Protein AF-A0A524DDP7-F1 (afdb_monomer)

pLDDT: mean 88.02, std 9.98, range [52.47, 98.38]

Radius of gyration: 17.12 Å; Cα contacts (8 Å, |Δi|>4): 195; chains: 1; bounding box: 47×40×42 Å

Sequence (175 aa):
MEAITHILTGIVIQIFCFIYLIFPFNLIFTMIFAFLSHYIIDALAKMTYHTPEAHPEDKVWVIWHILTPALIVVLLVWLIIMNWILVLLFLIGAIFANLVDIIDWLVFRAILKKDREVHYFLHDSIDFIREKIPPFTWIPNWNQEYKGIIIEAFIITIIWLTILFTLNFMPTNFL

Secondary structure (DSSP, 8-state):
--HHHHHHHHHHHHHHHHHH--TTHHHHHHHHHHHHHHHHHHHHHTTS---SS--TT-HHHHHHHHHHHHHHHHHHHHHHHH-HHHHHHHHHHHHHHTHHHHIIIIIIHHH-TTSS----HHHHHHHHHHHHSTTGGGS---TT-THHHHHHHHHHHHHHHHHHHHHHHS-GGG-

Solvent-accessible surface area (backbone atoms only — not comparable to full-atom values): 9304 Å² total; per-residue (Å²): 88,64,68,53,53,34,32,51,50,5,33,45,46,29,53,52,24,58,74,76,36,58,89,68,52,18,58,55,50,14,42,52,52,11,38,55,42,34,49,54,53,51,34,52,17,35,44,16,53,43,59,97,63,89,50,85,87,38,64,68,55,46,51,50,68,48,50,51,58,50,53,48,54,53,49,52,53,50,38,44,73,76,38,56,64,56,49,64,59,38,44,56,10,25,49,27,14,40,40,65,57,46,44,46,57,59,49,46,48,63,72,52,72,83,54,94,76,78,76,48,76,64,57,56,56,35,50,47,44,30,66,70,35,81,71,38,57,75,59,57,81,24,25,86,34,75,70,7,44,58,48,43,53,49,52,49,49,52,52,50,51,48,46,56,54,50,61,76,70,51,61,76,92,80,110

Mean predicted aligned error: 5.13 Å

Foldseek 3Di:
DDLLLLLLVLLLLLLVLVVPDDPPRSLVSSLVVSLVVLLVVVLVLQLAQAAPDQDPVDPLSVVLNVVSVVVVVVVLVVCVVVPVVSNVSSVSSSCSNCVLVCCLPVPQCVVVVDDPPRDSPVVVVSVCCCCPPPPNVVRHGCNNPPVSNVVVVVSSVVSVVSSVVSVVVDPPVVD

Structure (mmCIF, N/CA/C/O backbone):
data_AF-A0A524DDP7-F1
#
_entry.id   AF-A0A524DDP7-F1
#
loop_
_atom_site.group_PDB
_atom_site.id
_atom_site.type_symbol
_atom_site.label_atom_id
_atom_site.label_alt_id
_atom_site.label_comp_id
_atom_site.label_asym_id
_atom_site.label_entity_id
_atom_site.label_seq_id
_atom_site.pdbx_PDB_ins_code
_atom_site.Cartn_x
_atom_site.Cartn_y
_atom_site.Cartn_z
_atom_site.occupancy
_atom_site.B_iso_or_equiv
_atom_site.auth_seq_id
_atom_site.auth_comp_id
_atom_site.auth_asym_id
_atom_site.auth_atom_id
_atom_site.pdbx_PDB_model_num
ATOM 1 N N . MET A 1 1 ? 3.732 -2.124 -6.441 1.00 72.81 1 MET A N 1
ATOM 2 C CA . MET A 1 1 ? 2.805 -0.968 -6.520 1.00 72.81 1 MET A CA 1
ATOM 3 C C . MET A 1 1 ? 3.445 0.134 -5.703 1.00 72.81 1 MET A C 1
ATOM 5 O O . MET A 1 1 ? 4.237 -0.191 -4.826 1.00 72.81 1 MET A O 1
ATOM 9 N N . GLU A 1 2 ? 3.183 1.410 -5.967 1.00 81.69 2 GLU A N 1
ATOM 10 C CA . GLU A 1 2 ? 3.882 2.449 -5.208 1.00 81.69 2 GLU A CA 1
ATOM 11 C C . GLU A 1 2 ? 3.485 2.428 -3.720 1.00 81.69 2 GLU A C 1
ATOM 13 O O . GLU A 1 2 ? 2.328 2.162 -3.368 1.00 81.69 2 GLU A O 1
ATOM 18 N N . ALA A 1 3 ? 4.432 2.767 -2.836 1.00 88.12 3 ALA A N 1
ATOM 19 C CA . ALA A 1 3 ? 4.261 2.760 -1.375 1.00 88.12 3 ALA A CA 1
ATOM 20 C C . ALA A 1 3 ? 3.028 3.555 -0.897 1.00 88.12 3 ALA A C 1
ATOM 22 O O . ALA A 1 3 ? 2.430 3.244 0.138 1.00 88.12 3 ALA A O 1
ATOM 23 N N . ILE A 1 4 ? 2.596 4.556 -1.679 1.00 91.25 4 ILE A N 1
ATOM 24 C CA . ILE A 1 4 ? 1.355 5.302 -1.441 1.00 91.25 4 ILE A CA 1
ATOM 25 C C . ILE A 1 4 ? 0.152 4.372 -1.282 1.00 91.25 4 ILE A C 1
ATOM 27 O O . ILE A 1 4 ? -0.640 4.567 -0.363 1.00 91.25 4 ILE A O 1
ATOM 31 N N . THR A 1 5 ? 0.009 3.347 -2.120 1.00 94.19 5 THR A N 1
ATOM 32 C CA . THR A 1 5 ? -1.187 2.500 -2.088 1.00 94.19 5 THR A CA 1
ATOM 33 C C . THR A 1 5 ? -1.228 1.662 -0.818 1.00 94.19 5 THR A C 1
ATOM 35 O O . THR A 1 5 ? -2.286 1.554 -0.196 1.00 94.19 5 THR A O 1
ATOM 38 N N . HIS A 1 6 ? -0.082 1.139 -0.377 1.00 94.88 6 HIS A N 1
ATOM 39 C CA . HIS A 1 6 ? 0.029 0.415 0.891 1.00 94.88 6 HIS A CA 1
ATOM 40 C C . HIS A 1 6 ? -0.316 1.322 2.070 1.00 94.88 6 HIS A C 1
ATOM 42 O O . HIS A 1 6 ? -1.139 0.957 2.909 1.00 94.88 6 HIS A O 1
ATOM 48 N N . ILE A 1 7 ? 0.241 2.539 2.099 1.00 93.75 7 ILE A N 1
ATOM 49 C CA . ILE A 1 7 ? -0.049 3.531 3.141 1.00 93.75 7 ILE A CA 1
ATOM 50 C C . ILE A 1 7 ? -1.548 3.838 3.186 1.00 93.75 7 ILE A C 1
ATOM 52 O O . ILE A 1 7 ? -2.168 3.678 4.234 1.00 93.75 7 ILE A O 1
ATOM 56 N N . LEU A 1 8 ? -2.151 4.225 2.058 1.00 94.31 8 LEU A N 1
ATOM 57 C CA . LEU A 1 8 ? -3.572 4.568 1.990 1.00 94.31 8 LEU A CA 1
ATOM 58 C C . LEU A 1 8 ? -4.471 3.392 2.393 1.00 94.31 8 LEU A C 1
ATOM 60 O O . LEU A 1 8 ? -5.435 3.579 3.135 1.00 94.31 8 LEU A O 1
ATOM 64 N N . THR A 1 9 ? -4.141 2.179 1.948 1.00 96.44 9 THR A N 1
ATOM 65 C CA . THR A 1 9 ? -4.876 0.959 2.313 1.00 96.44 9 THR A CA 1
ATOM 66 C C . THR A 1 9 ? -4.787 0.695 3.814 1.00 96.44 9 THR A C 1
ATOM 68 O O . THR A 1 9 ? -5.807 0.436 4.452 1.00 96.44 9 THR A O 1
ATOM 71 N N . GLY A 1 10 ? -3.597 0.835 4.404 1.00 96.12 10 GLY A N 1
ATOM 72 C CA . GLY A 1 10 ? -3.387 0.722 5.845 1.00 96.12 10 GLY A CA 1
ATOM 73 C C . GLY A 1 10 ? -4.205 1.739 6.645 1.00 96.12 10 GLY A C 1
ATOM 74 O O . GLY A 1 10 ? -4.827 1.373 7.643 1.00 96.12 10 GLY A O 1
ATOM 75 N N . ILE A 1 11 ? -4.274 2.992 6.178 1.00 94.25 11 ILE A N 1
ATOM 76 C CA . ILE A 1 11 ? -5.109 4.047 6.777 1.00 94.25 11 ILE A CA 1
ATOM 77 C C . ILE A 1 11 ? -6.587 3.643 6.741 1.00 94.25 11 ILE A C 1
ATOM 79 O O . ILE A 1 11 ? -7.264 3.698 7.766 1.00 94.25 11 ILE A O 1
ATOM 83 N N . VAL A 1 12 ? -7.089 3.199 5.585 1.00 95.38 12 VAL A N 1
ATOM 84 C CA . VAL A 1 12 ? -8.483 2.756 5.436 1.00 95.38 12 VAL A CA 1
ATOM 85 C C . VAL A 1 12 ? -8.800 1.597 6.375 1.00 95.38 12 VAL A C 1
ATOM 87 O O . VAL A 1 12 ? -9.780 1.662 7.115 1.00 95.38 12 VAL A O 1
ATOM 90 N N . ILE A 1 13 ? -7.958 0.563 6.395 1.00 96.81 13 ILE A N 1
ATOM 91 C CA . ILE A 1 13 ? -8.117 -0.591 7.289 1.00 96.81 13 ILE A CA 1
ATOM 92 C C . ILE A 1 13 ? -8.202 -0.136 8.742 1.00 96.81 13 ILE A C 1
ATOM 94 O O . ILE A 1 13 ? -9.086 -0.578 9.475 1.00 96.81 13 ILE A O 1
ATOM 98 N N . GLN A 1 14 ? -7.318 0.771 9.153 1.00 95.06 14 GLN A N 1
ATOM 99 C CA . GLN A 1 14 ? -7.330 1.275 10.513 1.00 95.06 14 GLN A CA 1
ATOM 100 C C . GLN A 1 14 ? -8.613 2.043 10.837 1.00 95.06 14 GLN A C 1
ATOM 102 O O . GLN A 1 14 ? -9.204 1.806 11.890 1.00 95.06 14 GLN A O 1
ATOM 107 N N . ILE A 1 15 ? -9.068 2.923 9.940 1.00 92.06 15 ILE A N 1
ATOM 108 C CA . ILE A 1 15 ? -10.337 3.645 10.094 1.00 92.06 15 ILE A CA 1
ATOM 109 C C . ILE A 1 15 ? -11.481 2.649 10.320 1.00 92.06 15 ILE A C 1
ATOM 111 O O . ILE A 1 15 ? -12.225 2.774 11.293 1.00 92.06 15 ILE A O 1
ATOM 115 N N . PHE A 1 16 ? -11.588 1.622 9.474 1.00 94.38 16 PHE A N 1
ATOM 116 C CA . PHE A 1 16 ? -12.617 0.592 9.605 1.00 94.38 16 PHE A CA 1
ATOM 117 C C . PHE A 1 16 ? -12.510 -0.164 10.935 1.00 94.38 16 PHE A C 1
ATOM 119 O O . PHE A 1 16 ? -13.501 -0.294 11.653 1.00 94.38 16 PHE A O 1
ATOM 126 N N . CYS A 1 17 ? -11.315 -0.605 11.323 1.00 94.62 17 CYS A N 1
ATOM 127 C CA . CYS A 1 17 ? -11.109 -1.263 12.611 1.00 94.62 17 CYS A CA 1
ATOM 128 C C . CYS A 1 17 ? -11.513 -0.371 13.794 1.00 94.62 17 CYS A C 1
ATOM 130 O O . CYS A 1 17 ? -12.076 -0.873 14.760 1.00 94.62 17 CYS A O 1
ATOM 132 N N . PHE A 1 18 ? -11.261 0.936 13.736 1.00 91.06 18 PHE A N 1
ATOM 133 C CA . PHE A 1 18 ? -11.608 1.867 14.814 1.00 91.06 18 PHE A CA 1
ATOM 134 C C . PHE A 1 18 ? -13.104 2.171 14.890 1.00 91.06 18 PHE A C 1
ATOM 136 O O . PHE A 1 18 ? -13.618 2.392 15.983 1.00 91.06 18 PHE A O 1
ATOM 143 N N . ILE A 1 19 ? -13.803 2.153 13.755 1.00 90.75 19 ILE A N 1
ATOM 144 C CA . ILE A 1 19 ? -15.258 2.332 13.710 1.00 90.75 19 ILE A CA 1
ATOM 145 C C . ILE A 1 19 ? -15.978 1.089 14.240 1.00 90.75 19 ILE A C 1
ATOM 147 O O . ILE A 1 19 ? -16.960 1.210 14.970 1.00 90.75 19 ILE A O 1
ATOM 151 N N . TYR A 1 20 ? -15.512 -0.105 13.865 1.00 94.19 20 TYR A N 1
ATOM 152 C CA . TYR A 1 20 ? -16.273 -1.341 14.062 1.00 94.19 20 TYR A CA 1
ATOM 153 C C . TYR A 1 20 ? -15.787 -2.225 15.215 1.00 94.19 20 TYR A C 1
ATOM 155 O O . TYR A 1 20 ? -16.520 -3.122 15.631 1.00 94.19 20 TYR A O 1
ATOM 163 N N . LEU A 1 21 ? -14.581 -2.006 15.743 1.00 94.31 21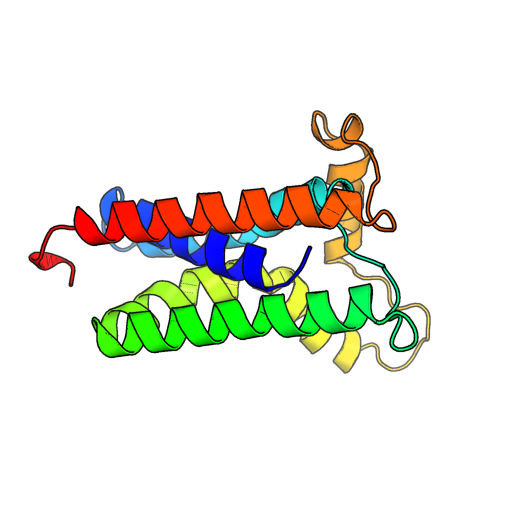 LEU A N 1
ATOM 164 C CA . LEU A 1 21 ? -14.007 -2.828 16.808 1.00 94.31 21 LEU A CA 1
ATOM 165 C C . LEU A 1 21 ? -13.703 -1.983 18.047 1.00 94.31 21 LEU A C 1
ATOM 167 O O . LEU A 1 21 ? -13.280 -0.833 17.967 1.00 94.31 21 LEU A O 1
ATOM 171 N N . ILE A 1 22 ? -13.878 -2.587 19.218 1.00 94.69 22 ILE A N 1
ATOM 172 C CA . ILE A 1 22 ? -13.538 -1.963 20.500 1.00 94.69 22 ILE A CA 1
ATOM 173 C C . ILE A 1 22 ? -12.056 -2.169 20.834 1.00 94.69 22 ILE A C 1
ATOM 175 O O . ILE A 1 22 ? -11.426 -3.123 20.374 1.00 94.69 22 ILE A O 1
ATOM 179 N N . PHE A 1 23 ? -11.491 -1.299 21.669 1.00 92.81 23 PHE A N 1
ATOM 180 C CA . PHE A 1 23 ? -10.147 -1.502 22.213 1.00 92.81 23 PHE A CA 1
ATOM 181 C C . PHE A 1 23 ? -10.086 -2.781 23.081 1.00 92.81 23 PHE A C 1
ATOM 183 O O . PHE A 1 23 ? -11.029 -3.028 23.837 1.00 92.81 23 PHE A O 1
ATOM 190 N N . PRO A 1 24 ? -9.005 -3.593 23.020 1.00 95.38 24 PRO A N 1
ATOM 191 C CA . PRO A 1 24 ? -7.786 -3.430 22.210 1.00 95.38 24 PRO A CA 1
ATOM 192 C C . PRO A 1 24 ? -7.864 -4.072 20.813 1.00 95.38 24 PRO A C 1
ATOM 194 O O . PRO A 1 24 ? -6.884 -4.063 20.066 1.00 95.38 24 PRO A O 1
ATOM 197 N N . PHE A 1 25 ? -9.005 -4.662 20.453 1.00 96.88 25 PHE A N 1
ATOM 198 C CA . PHE A 1 25 ? -9.167 -5.413 19.210 1.00 96.88 25 PHE A CA 1
ATOM 199 C C . PHE A 1 25 ? -9.022 -4.534 17.967 1.00 96.88 25 PHE A C 1
ATOM 201 O O . PHE A 1 25 ? -8.442 -4.992 16.987 1.00 96.88 25 PHE A O 1
ATOM 208 N N . ASN A 1 26 ? -9.453 -3.271 18.009 1.00 94.69 26 ASN A N 1
ATOM 209 C CA . ASN A 1 26 ? -9.228 -2.327 16.910 1.00 94.69 26 ASN A CA 1
ATOM 210 C C . ASN A 1 26 ? -7.750 -2.239 16.491 1.00 94.69 26 ASN A C 1
ATOM 212 O O . ASN A 1 26 ? -7.449 -2.327 15.304 1.00 94.69 26 ASN A O 1
ATOM 216 N N . LEU A 1 27 ? -6.820 -2.148 17.443 1.00 94.81 27 LEU A N 1
ATOM 217 C CA . LEU A 1 27 ? -5.383 -2.098 17.179 1.00 94.81 27 LEU A CA 1
ATOM 218 C C . LEU A 1 27 ? -4.850 -3.443 16.687 1.00 94.81 27 LEU A C 1
ATOM 220 O O . LEU A 1 27 ? -4.143 -3.489 15.683 1.00 94.81 27 LEU A O 1
ATOM 224 N N . ILE A 1 28 ? -5.209 -4.535 17.367 1.00 96.81 28 ILE A N 1
ATOM 225 C CA . ILE A 1 28 ? -4.739 -5.884 17.019 1.00 96.81 28 ILE A CA 1
ATOM 226 C C . ILE A 1 28 ? -5.139 -6.233 15.583 1.00 96.81 28 ILE A C 1
ATOM 228 O O . ILE A 1 28 ? -4.291 -6.617 14.778 1.00 96.81 28 ILE A O 1
ATOM 232 N N . PHE A 1 29 ? -6.411 -6.043 15.236 1.00 97.88 29 PHE A N 1
ATOM 233 C CA . PHE A 1 29 ? -6.900 -6.328 13.891 1.00 97.88 29 PHE A CA 1
ATOM 234 C C . PHE A 1 29 ? -6.410 -5.314 12.858 1.00 97.88 29 PHE A C 1
ATOM 236 O O . PHE A 1 29 ? -6.170 -5.713 11.725 1.00 97.88 29 PHE A O 1
ATOM 243 N N . THR A 1 30 ? -6.164 -4.049 13.229 1.00 97.31 30 THR A N 1
ATOM 244 C CA . THR A 1 30 ? -5.470 -3.100 12.337 1.00 97.31 30 THR A CA 1
ATOM 245 C C . THR A 1 30 ? -4.111 -3.647 11.923 1.00 97.31 30 THR A C 1
ATOM 247 O O . THR A 1 30 ? -3.832 -3.712 10.733 1.00 97.31 30 THR A O 1
ATOM 250 N N . MET A 1 31 ? -3.282 -4.079 12.878 1.00 97.62 31 MET A N 1
ATOM 251 C CA . MET A 1 31 ? -1.945 -4.608 12.587 1.00 97.62 31 MET A CA 1
ATOM 252 C C . MET A 1 31 ? -2.009 -5.847 11.687 1.00 97.62 31 MET A C 1
ATOM 254 O O . MET A 1 31 ? -1.290 -5.920 10.694 1.00 97.62 31 MET A O 1
ATOM 258 N N . ILE A 1 32 ? -2.900 -6.794 12.005 1.00 97.81 32 ILE A N 1
ATOM 259 C CA . ILE A 1 32 ? -3.067 -8.033 11.234 1.00 97.81 32 ILE A CA 1
ATOM 260 C C . ILE A 1 32 ? -3.559 -7.730 9.817 1.00 97.81 32 ILE A C 1
ATOM 262 O O . ILE A 1 32 ? -2.946 -8.168 8.847 1.00 97.81 32 ILE A O 1
ATOM 266 N N . PHE A 1 33 ? -4.654 -6.983 9.674 1.00 98.38 33 PHE A N 1
ATOM 267 C CA . PHE A 1 33 ? -5.240 -6.713 8.364 1.00 98.38 33 PHE A CA 1
ATOM 268 C C . PHE A 1 33 ? -4.354 -5.806 7.516 1.00 98.38 33 PHE A C 1
ATOM 270 O O . PHE A 1 33 ? -4.217 -6.069 6.326 1.00 98.38 33 PHE A O 1
ATOM 277 N N . ALA A 1 34 ? -3.706 -4.794 8.101 1.00 97.81 34 ALA A N 1
ATOM 278 C CA . ALA A 1 34 ? -2.773 -3.945 7.369 1.00 97.81 34 ALA A CA 1
ATOM 279 C C . ALA A 1 34 ? -1.581 -4.763 6.857 1.00 97.81 34 ALA A C 1
ATOM 281 O O . ALA A 1 34 ? -1.279 -4.697 5.669 1.00 97.81 34 ALA A O 1
ATOM 282 N N . PHE A 1 35 ? -0.983 -5.615 7.695 1.00 97.06 35 PHE A N 1
ATOM 283 C CA . PHE A 1 35 ? 0.084 -6.520 7.264 1.00 97.06 35 PHE A CA 1
ATOM 284 C C . PHE A 1 35 ? -0.359 -7.454 6.129 1.00 97.06 35 PHE A C 1
ATOM 286 O O . PHE A 1 35 ? 0.314 -7.555 5.106 1.00 97.06 35 PHE A O 1
ATOM 293 N N . LEU A 1 36 ? -1.519 -8.104 6.266 1.00 96.44 36 LEU A N 1
ATOM 294 C CA . LEU A 1 36 ? -2.049 -8.997 5.230 1.00 96.44 36 LEU A CA 1
ATOM 295 C C . LEU A 1 36 ? -2.431 -8.254 3.944 1.00 96.44 36 LEU A C 1
ATOM 297 O O . LEU A 1 36 ? -2.354 -8.833 2.861 1.00 96.44 36 LEU A O 1
ATOM 301 N N . SER A 1 37 ? -2.812 -6.979 4.040 1.00 97.12 37 SER A N 1
ATOM 302 C CA . SER A 1 37 ? -3.157 -6.173 2.868 1.00 97.12 37 SER A CA 1
ATOM 303 C C . SER A 1 37 ? -1.984 -6.027 1.909 1.00 97.12 37 SER A C 1
ATOM 305 O O . SER A 1 37 ? -2.207 -6.012 0.704 1.00 97.12 37 SER A O 1
ATOM 307 N N . HIS A 1 38 ? -0.748 -6.025 2.417 1.00 95.44 38 HIS A N 1
ATOM 308 C CA . HIS A 1 38 ? 0.453 -5.935 1.597 1.00 95.44 38 HIS A CA 1
ATOM 309 C C . HIS A 1 38 ? 0.487 -7.030 0.518 1.00 95.44 38 HIS A C 1
ATOM 311 O O . HIS A 1 38 ? 0.635 -6.725 -0.659 1.00 95.44 38 HIS A O 1
ATOM 317 N N . TYR A 1 39 ? 0.199 -8.282 0.890 1.00 94.06 39 TYR A N 1
ATOM 318 C CA . TYR A 1 39 ? 0.148 -9.418 -0.038 1.00 94.06 39 TYR A CA 1
ATOM 319 C C . TYR A 1 39 ? -0.903 -9.241 -1.139 1.00 94.06 39 TYR A C 1
ATOM 321 O O . TYR A 1 39 ? -0.685 -9.633 -2.284 1.00 94.06 39 TYR A O 1
ATOM 329 N N . ILE A 1 40 ? -2.059 -8.667 -0.795 1.00 94.44 40 ILE A N 1
ATOM 330 C CA . ILE A 1 40 ? -3.142 -8.430 -1.754 1.00 94.44 40 ILE A CA 1
ATOM 331 C C . ILE A 1 40 ? -2.750 -7.299 -2.706 1.00 94.44 40 ILE A C 1
ATOM 333 O O . ILE A 1 40 ? -2.882 -7.452 -3.918 1.00 94.44 40 ILE A O 1
ATOM 337 N N . ILE A 1 41 ? -2.265 -6.179 -2.167 1.00 95.25 41 ILE A N 1
ATOM 338 C CA . ILE A 1 41 ? -1.885 -5.001 -2.950 1.00 95.25 41 ILE A CA 1
ATOM 339 C C . ILE A 1 41 ? -0.730 -5.334 -3.902 1.00 95.25 41 ILE A C 1
ATOM 341 O O . ILE A 1 41 ? -0.807 -4.997 -5.081 1.00 95.25 41 ILE A O 1
ATOM 345 N N . ASP A 1 42 ? 0.268 -6.093 -3.458 1.00 92.50 42 ASP A N 1
ATOM 346 C CA . ASP A 1 42 ? 1.368 -6.522 -4.324 1.00 92.50 42 ASP A CA 1
ATOM 347 C C . ASP A 1 42 ? 0.951 -7.543 -5.375 1.00 92.50 42 ASP A C 1
ATOM 349 O O . ASP A 1 42 ? 1.438 -7.520 -6.509 1.00 92.50 42 ASP A O 1
ATOM 353 N N . ALA A 1 43 ? 0.000 -8.420 -5.057 1.00 91.56 43 ALA A N 1
ATOM 354 C CA . ALA A 1 43 ? -0.559 -9.300 -6.069 1.00 91.56 43 ALA A CA 1
ATOM 355 C C . ALA A 1 43 ? -1.313 -8.499 -7.150 1.00 91.56 43 ALA A C 1
ATOM 357 O O . ALA A 1 43 ? -1.214 -8.823 -8.338 1.00 91.56 43 ALA A O 1
ATOM 358 N N . LEU A 1 44 ? -2.009 -7.423 -6.759 1.00 93.19 44 LEU A N 1
ATOM 359 C CA . LEU A 1 44 ? -2.645 -6.466 -7.672 1.00 93.19 44 LEU A CA 1
ATOM 360 C C . LEU A 1 44 ? -1.636 -5.561 -8.391 1.00 93.19 44 LEU A C 1
ATOM 362 O O . LEU A 1 44 ? -1.966 -5.019 -9.445 1.00 93.19 44 LEU A O 1
ATOM 366 N N . ALA A 1 45 ? -0.398 -5.435 -7.907 1.00 92.81 45 ALA A N 1
ATOM 367 C CA . ALA A 1 45 ? 0.619 -4.622 -8.568 1.00 92.81 45 ALA A CA 1
ATOM 368 C C . ALA A 1 45 ? 0.860 -5.064 -10.017 1.00 92.81 45 ALA A C 1
ATOM 370 O O . ALA A 1 45 ? 1.179 -4.216 -10.843 1.00 92.81 45 ALA A O 1
ATOM 371 N N . LYS A 1 46 ? 0.610 -6.345 -10.344 1.00 92.69 46 LYS A N 1
ATOM 372 C CA . LYS A 1 46 ? 0.662 -6.886 -11.714 1.00 92.69 46 LYS A CA 1
ATOM 373 C C . LYS A 1 46 ? -0.101 -6.045 -12.738 1.00 92.69 46 LYS A C 1
ATOM 375 O O . LYS A 1 46 ? 0.327 -5.975 -13.878 1.00 92.69 46 LYS A O 1
ATOM 380 N N . MET A 1 47 ? -1.224 -5.429 -12.371 1.00 94.88 47 MET A N 1
ATOM 381 C CA . MET A 1 47 ? -2.043 -4.617 -13.289 1.00 94.88 47 MET A CA 1
ATOM 382 C C . MET A 1 47 ? -1.734 -3.113 -13.225 1.00 94.88 47 MET A C 1
ATOM 384 O O . MET A 1 47 ? -2.444 -2.316 -13.837 1.00 94.88 47 MET A O 1
ATOM 388 N N . THR A 1 48 ? -0.697 -2.716 -12.492 1.00 94.31 48 THR A N 1
ATOM 389 C CA . THR A 1 48 ? -0.296 -1.316 -12.282 1.00 94.31 48 THR A CA 1
ATOM 390 C C . THR A 1 48 ? 0.991 -1.005 -13.030 1.00 94.31 48 THR A C 1
ATOM 392 O O . THR A 1 48 ? 1.674 -1.921 -13.470 1.00 94.31 48 THR A O 1
ATOM 395 N N . TYR A 1 49 ? 1.328 0.272 -13.205 1.00 93.12 49 TYR A N 1
ATOM 396 C CA . TYR A 1 49 ? 2.598 0.648 -13.823 1.00 93.12 49 TYR A CA 1
ATOM 397 C C . TYR A 1 49 ? 3.683 0.712 -12.749 1.00 93.12 49 TYR A C 1
ATOM 399 O O . TYR A 1 49 ? 3.895 1.744 -12.121 1.00 93.12 49 TYR A O 1
ATOM 407 N N . HIS A 1 50 ? 4.339 -0.422 -12.529 1.00 87.75 50 HIS A N 1
ATOM 408 C CA . HIS A 1 50 ? 5.360 -0.588 -11.506 1.00 87.75 50 HIS A CA 1
ATOM 409 C C . HIS A 1 50 ? 6.527 -1.393 -12.076 1.00 87.75 50 HIS A C 1
ATOM 411 O O . HIS A 1 50 ? 6.497 -2.628 -12.143 1.00 87.75 50 HIS A O 1
ATOM 417 N N . THR A 1 51 ? 7.544 -0.678 -12.545 1.00 86.69 51 THR A N 1
ATOM 418 C CA . THR A 1 51 ? 8.710 -1.290 -13.176 1.00 86.69 51 THR A CA 1
ATOM 419 C C . THR A 1 51 ? 9.642 -1.871 -12.103 1.00 86.69 51 THR A C 1
ATOM 421 O O . THR A 1 51 ? 9.901 -1.205 -11.104 1.00 86.69 51 THR A O 1
ATOM 424 N N . PRO A 1 52 ? 10.189 -3.089 -12.290 1.00 80.31 52 PRO A N 1
ATOM 425 C CA . PRO A 1 52 ? 11.126 -3.681 -11.325 1.00 80.31 52 PRO A CA 1
ATOM 426 C C . PRO A 1 52 ? 12.423 -2.877 -11.167 1.00 80.31 52 PRO A C 1
ATOM 428 O O . PRO A 1 52 ? 13.078 -2.927 -10.128 1.00 80.31 52 PRO A O 1
ATOM 431 N N . GLU A 1 53 ? 12.799 -2.153 -12.220 1.00 85.00 53 GLU A N 1
ATOM 432 C CA . GLU A 1 53 ? 14.002 -1.335 -12.289 1.00 85.00 53 GLU A CA 1
ATOM 433 C C . GLU A 1 53 ? 13.626 0.140 -12.456 1.00 85.00 53 GLU A C 1
ATOM 435 O O . GLU A 1 53 ? 12.571 0.480 -13.001 1.00 85.00 53 GLU A O 1
ATOM 440 N N . ALA A 1 54 ? 14.489 1.023 -11.956 1.00 86.94 54 ALA A N 1
ATOM 441 C CA . ALA A 1 54 ? 14.316 2.457 -12.122 1.00 86.94 54 ALA A CA 1
ATOM 442 C C . ALA A 1 54 ? 14.689 2.883 -13.548 1.00 86.94 54 ALA A C 1
ATOM 444 O O . ALA A 1 54 ? 15.758 2.521 -14.034 1.00 86.94 54 ALA A O 1
ATOM 445 N N . HIS A 1 55 ? 13.847 3.716 -14.164 1.00 90.75 55 HIS A N 1
ATOM 446 C CA . HIS A 1 55 ? 14.036 4.247 -15.518 1.00 90.75 55 HIS A CA 1
ATOM 447 C C . HIS A 1 55 ? 14.148 5.780 -15.501 1.00 90.75 55 HIS A C 1
ATOM 449 O O . HIS A 1 55 ? 13.227 6.478 -15.934 1.00 90.75 55 HIS A O 1
ATOM 455 N N . PRO A 1 56 ? 15.245 6.354 -14.970 1.00 92.44 56 PRO A N 1
ATOM 456 C CA . PRO A 1 56 ? 15.412 7.807 -14.874 1.00 92.44 56 PRO A CA 1
ATOM 457 C C . PRO A 1 56 ? 15.440 8.519 -16.238 1.00 92.44 56 PRO A C 1
ATOM 459 O O . PRO A 1 56 ? 15.204 9.725 -16.314 1.00 92.44 56 PRO A O 1
ATOM 462 N N . GLU A 1 57 ? 15.738 7.797 -17.316 1.00 95.31 57 GLU A N 1
ATOM 463 C CA . GLU A 1 57 ? 15.680 8.270 -18.697 1.00 95.31 57 GLU A CA 1
ATOM 464 C C . GLU A 1 57 ? 14.247 8.426 -19.230 1.00 95.31 57 GLU A C 1
ATOM 466 O O . GLU A 1 57 ? 14.015 9.244 -20.128 1.00 95.31 57 GLU A O 1
ATOM 471 N N . 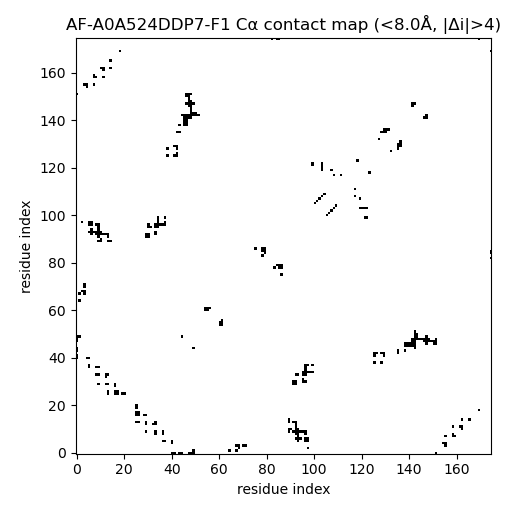ASP A 1 58 ? 13.281 7.687 -18.677 1.00 94.19 58 ASP A N 1
ATOM 472 C CA . ASP A 1 58 ? 11.876 7.787 -19.053 1.00 94.19 58 ASP A CA 1
ATOM 473 C C . ASP A 1 58 ? 11.185 8.893 -18.246 1.00 94.19 58 ASP A C 1
ATOM 475 O O . ASP A 1 58 ? 10.916 8.786 -17.048 1.00 94.19 58 ASP A O 1
ATOM 479 N N . LYS A 1 59 ? 10.828 9.977 -18.939 1.00 95.19 59 LYS A N 1
ATOM 480 C CA . LYS A 1 59 ? 10.118 11.111 -18.337 1.00 95.19 59 LYS A CA 1
ATOM 481 C C . LYS A 1 59 ? 8.775 10.711 -17.731 1.00 95.19 59 LYS A C 1
ATOM 483 O O . LYS A 1 59 ? 8.388 11.304 -16.727 1.00 95.19 59 LYS A O 1
ATOM 488 N N . VAL A 1 60 ? 8.058 9.756 -18.326 1.00 94.25 60 VAL A N 1
ATOM 489 C CA . VAL A 1 60 ? 6.766 9.290 -17.802 1.00 94.25 60 VAL A CA 1
ATOM 490 C C . VAL A 1 60 ? 6.985 8.583 -16.473 1.00 94.25 60 VAL A C 1
ATOM 492 O O . VAL A 1 60 ? 6.308 8.906 -15.497 1.00 94.25 60 VAL A O 1
ATOM 495 N N . TRP A 1 61 ? 7.977 7.692 -16.414 1.00 93.56 61 TRP A N 1
ATOM 496 C CA . TRP A 1 61 ? 8.388 7.023 -15.185 1.00 93.56 61 TRP A CA 1
ATOM 497 C C . TRP A 1 61 ? 8.750 8.030 -14.089 1.00 93.56 61 TRP A C 1
ATOM 499 O O . TRP A 1 61 ? 8.172 7.976 -13.003 1.00 93.56 61 TRP A O 1
ATOM 509 N N . VAL A 1 62 ? 9.620 9.002 -14.393 1.00 94.06 62 VAL A N 1
ATOM 510 C CA . VAL A 1 62 ? 10.053 10.030 -13.431 1.00 94.06 62 VAL A CA 1
ATOM 511 C C . VAL A 1 62 ? 8.872 10.856 -12.923 1.00 94.06 62 VAL A C 1
ATOM 513 O O . VAL A 1 62 ? 8.732 11.052 -11.719 1.00 94.06 62 VAL A O 1
ATOM 516 N N . ILE A 1 63 ? 8.004 11.337 -13.819 1.00 93.94 63 ILE A N 1
ATOM 517 C CA . ILE A 1 63 ? 6.830 12.130 -13.430 1.00 93.94 63 ILE A CA 1
ATOM 518 C C . ILE A 1 63 ? 5.914 11.306 -12.522 1.00 93.94 63 ILE A C 1
ATOM 520 O O . ILE A 1 63 ? 5.490 11.807 -11.482 1.00 93.94 63 ILE A O 1
ATOM 524 N N . TRP A 1 64 ? 5.636 10.050 -12.876 1.00 92.06 64 TRP A N 1
ATOM 525 C CA . TRP A 1 64 ? 4.773 9.177 -12.081 1.00 92.06 64 TRP A CA 1
ATOM 526 C C . TRP A 1 64 ? 5.327 8.934 -10.671 1.00 92.06 64 TRP A C 1
ATOM 528 O O . TRP A 1 64 ? 4.596 9.100 -9.694 1.00 92.06 64 TRP A O 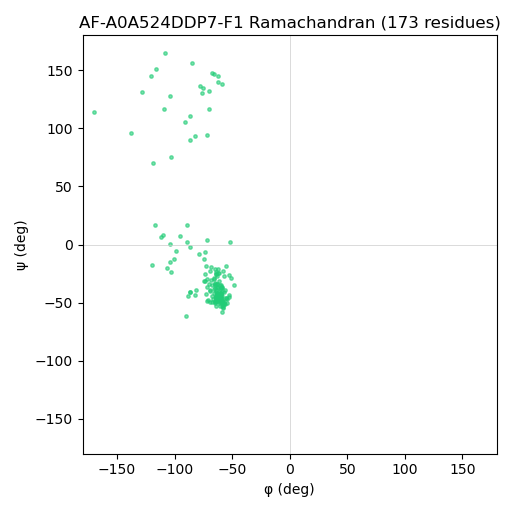1
ATOM 538 N N . HIS A 1 65 ? 6.629 8.657 -10.556 1.00 89.94 65 HIS A N 1
ATOM 539 C CA . HIS A 1 65 ? 7.313 8.412 -9.278 1.00 89.94 65 HIS A CA 1
ATOM 540 C C . HIS A 1 65 ? 7.547 9.683 -8.446 1.00 89.94 65 HIS A C 1
ATOM 542 O O . HIS A 1 65 ? 7.875 9.593 -7.268 1.00 89.94 65 HIS A O 1
ATOM 548 N N . ILE A 1 66 ? 7.373 10.877 -9.021 1.00 91.44 66 ILE A N 1
ATOM 549 C CA . ILE A 1 66 ? 7.339 12.141 -8.267 1.00 91.44 66 ILE A CA 1
ATOM 550 C C . ILE A 1 66 ? 5.915 12.445 -7.792 1.00 91.44 66 ILE A C 1
ATOM 552 O O . ILE A 1 66 ? 5.711 12.844 -6.643 1.00 91.44 66 ILE A O 1
ATOM 556 N N . LEU A 1 67 ? 4.921 12.269 -8.667 1.00 91.81 67 LEU A N 1
ATOM 557 C CA . LEU A 1 67 ? 3.524 12.584 -8.366 1.00 91.81 67 LEU A CA 1
ATOM 558 C C . LEU A 1 67 ? 2.963 11.704 -7.247 1.00 91.81 67 LEU A C 1
ATOM 560 O O . LEU A 1 67 ? 2.256 12.209 -6.374 1.00 91.81 67 LEU A O 1
ATOM 564 N N . THR A 1 68 ? 3.283 10.411 -7.244 1.00 88.69 68 THR A N 1
ATOM 565 C CA . THR A 1 68 ? 2.738 9.463 -6.265 1.00 88.69 68 THR A CA 1
ATOM 566 C C . THR A 1 68 ? 3.187 9.772 -4.824 1.00 88.69 68 THR A C 1
ATOM 568 O O . THR A 1 68 ? 2.306 9.935 -3.978 1.00 88.69 68 THR A O 1
ATOM 571 N N . PRO A 1 69 ? 4.476 10.011 -4.493 1.00 86.44 69 PRO A N 1
ATOM 572 C CA . PRO A 1 69 ? 4.862 10.516 -3.173 1.00 86.44 69 PRO A CA 1
ATOM 573 C C . PRO A 1 69 ? 4.312 11.908 -2.856 1.00 86.44 69 PRO A C 1
ATOM 575 O O . PRO A 1 69 ? 3.948 12.174 -1.709 1.00 86.44 69 PRO A O 1
ATOM 578 N N . ALA A 1 70 ? 4.227 12.807 -3.845 1.00 89.88 70 ALA A N 1
ATOM 579 C CA . ALA A 1 70 ? 3.690 14.150 -3.623 1.00 89.88 70 ALA A CA 1
ATOM 580 C C . ALA A 1 70 ? 2.237 14.103 -3.122 1.00 89.88 70 ALA A C 1
ATOM 582 O O . ALA A 1 70 ? 1.873 14.859 -2.220 1.00 89.88 70 ALA A O 1
ATOM 583 N N . LEU A 1 71 ? 1.426 13.169 -3.631 1.00 87.38 71 LEU A N 1
ATOM 584 C CA . LEU A 1 71 ? 0.068 12.931 -3.139 1.00 87.38 71 LEU A CA 1
ATOM 585 C C . LEU A 1 71 ? 0.041 12.487 -1.667 1.00 87.38 71 LEU A C 1
ATOM 587 O O . LEU A 1 71 ? -0.823 12.945 -0.922 1.00 87.38 71 LEU A O 1
ATOM 591 N N . ILE A 1 72 ? 1.003 11.674 -1.209 1.00 84.62 72 ILE A N 1
ATOM 592 C CA . ILE A 1 72 ? 1.127 11.319 0.219 1.00 84.62 72 ILE A CA 1
ATOM 593 C C . ILE A 1 72 ? 1.383 12.573 1.051 1.00 84.62 72 ILE A C 1
ATOM 595 O O . ILE A 1 72 ? 0.739 12.778 2.077 1.00 84.62 72 ILE A O 1
ATOM 599 N N . VAL A 1 73 ? 2.312 13.428 0.617 1.00 87.81 73 VAL A N 1
ATOM 600 C CA . VAL A 1 73 ? 2.636 14.665 1.342 1.00 87.81 73 VAL A CA 1
ATOM 601 C C . VAL A 1 73 ? 1.398 15.551 1.455 1.00 87.81 73 VAL A C 1
ATOM 603 O O . VAL A 1 73 ? 1.107 16.052 2.540 1.00 87.81 73 VAL A O 1
ATOM 606 N N . VAL A 1 74 ? 0.625 15.686 0.374 1.00 89.94 74 VAL A N 1
ATOM 607 C CA . VAL A 1 74 ? -0.653 16.409 0.394 1.00 89.94 74 VAL A CA 1
ATOM 608 C C . VAL A 1 74 ? -1.634 15.780 1.388 1.00 89.94 74 VAL A C 1
ATOM 610 O O . VAL A 1 74 ? -2.250 16.525 2.152 1.00 89.94 74 VAL A O 1
ATOM 613 N N . LEU A 1 75 ? -1.745 14.443 1.446 1.00 84.44 75 LEU A N 1
ATOM 614 C CA . LEU A 1 75 ? -2.595 13.764 2.437 1.00 84.44 75 LEU A CA 1
ATOM 615 C C . LEU A 1 75 ? -2.193 14.140 3.853 1.00 84.44 75 LEU A C 1
ATOM 617 O O . LEU A 1 75 ? -3.034 14.509 4.664 1.00 84.44 75 LEU A O 1
ATOM 621 N N . LEU A 1 76 ? -0.904 13.987 4.153 1.00 85.12 76 LEU A N 1
ATOM 622 C CA . LEU A 1 76 ? -0.374 14.153 5.495 1.00 85.12 76 LEU A CA 1
ATOM 623 C C . LEU A 1 76 ? -0.556 15.594 5.949 1.00 85.12 76 LEU A C 1
ATOM 625 O O . LEU A 1 76 ? -1.037 15.819 7.053 1.00 85.12 76 LEU A O 1
ATOM 629 N N . VAL A 1 77 ? -0.257 16.567 5.085 1.00 88.75 77 VAL A N 1
ATOM 630 C CA . VAL A 1 77 ? -0.500 17.986 5.368 1.00 88.75 77 VAL A CA 1
ATOM 631 C C . VAL A 1 77 ? -1.984 18.240 5.626 1.00 88.75 77 VAL A C 1
ATOM 633 O O . VAL A 1 77 ? -2.321 18.893 6.611 1.00 88.75 77 VAL A O 1
ATOM 636 N N . TRP A 1 78 ? -2.878 17.696 4.797 1.00 87.12 78 TRP A N 1
ATOM 637 C CA . TRP A 1 78 ? -4.320 17.844 4.993 1.00 87.12 78 TRP A CA 1
ATOM 638 C C . TRP A 1 78 ? -4.796 17.228 6.319 1.00 87.12 78 TRP A C 1
ATOM 640 O O . TRP A 1 78 ? -5.507 17.888 7.075 1.00 87.12 78 TRP A O 1
ATOM 650 N N . LEU A 1 79 ? -4.350 16.013 6.653 1.00 84.00 79 LEU A N 1
ATOM 651 C CA . LEU A 1 79 ? -4.664 15.351 7.922 1.00 84.00 79 LEU A CA 1
ATOM 652 C C . LEU A 1 79 ? -4.133 16.138 9.126 1.00 84.00 79 LEU A C 1
ATOM 654 O O . LEU A 1 79 ? -4.860 16.300 10.102 1.00 84.00 79 LEU A O 1
ATOM 658 N N . ILE A 1 80 ? -2.907 16.670 9.049 1.00 85.81 80 ILE A N 1
ATOM 659 C CA . ILE A 1 80 ? -2.317 17.519 10.097 1.00 85.81 80 ILE A CA 1
ATOM 660 C C . ILE A 1 80 ? -3.167 18.775 10.318 1.00 85.81 80 ILE A C 1
ATOM 662 O O . ILE A 1 80 ? -3.439 19.124 11.465 1.00 85.81 80 ILE A O 1
ATOM 666 N N . ILE A 1 81 ? -3.586 19.445 9.236 1.00 86.44 81 ILE A N 1
ATOM 667 C CA . ILE A 1 81 ? -4.417 20.657 9.301 1.00 86.44 81 ILE A CA 1
ATOM 668 C C . ILE A 1 81 ? -5.774 20.354 9.940 1.00 86.44 81 ILE A C 1
ATOM 670 O O . ILE A 1 81 ? -6.250 21.146 10.750 1.00 86.44 81 ILE A O 1
ATOM 674 N N . MET A 1 82 ? -6.392 19.227 9.581 1.00 81.75 82 MET A N 1
ATOM 675 C CA . MET A 1 82 ? -7.695 18.843 10.120 1.00 81.75 82 MET A CA 1
ATOM 676 C C . MET A 1 82 ? -7.601 18.464 11.599 1.00 81.75 82 MET A C 1
ATOM 678 O O . MET A 1 82 ? -8.392 18.962 12.398 1.00 81.75 82 MET A O 1
ATOM 682 N N . ASN A 1 83 ? -6.657 17.591 11.966 1.00 81.31 83 ASN A N 1
ATOM 683 C CA . ASN A 1 83 ? -6.418 17.170 13.344 1.00 81.31 83 ASN A CA 1
ATOM 684 C C . ASN A 1 83 ? -5.110 16.362 13.457 1.00 81.31 83 ASN A C 1
ATOM 686 O O . ASN A 1 83 ? -5.017 15.230 12.985 1.00 81.31 83 ASN A O 1
ATOM 690 N N . TRP A 1 84 ? -4.104 16.892 14.155 1.00 78.31 84 TRP A N 1
ATOM 691 C CA . TRP A 1 84 ? -2.812 16.212 14.328 1.00 78.31 84 TRP A CA 1
ATOM 692 C C . TRP A 1 84 ? -2.908 14.856 15.056 1.00 78.31 84 TRP A C 1
ATOM 694 O O . TRP A 1 84 ? -2.061 13.988 14.839 1.00 78.31 84 TRP A O 1
ATOM 704 N N . ILE A 1 85 ? -3.944 14.632 15.873 1.00 77.56 85 ILE A N 1
ATOM 705 C CA . ILE A 1 85 ? -4.180 13.349 16.553 1.00 77.56 85 ILE A CA 1
ATOM 706 C C . ILE A 1 85 ? -4.547 12.264 15.533 1.00 77.56 85 ILE A C 1
ATOM 708 O O . ILE A 1 85 ? -4.092 11.127 15.668 1.00 77.56 85 ILE A O 1
ATOM 712 N N . LEU A 1 86 ? -5.274 12.610 14.462 1.00 75.00 86 LEU A N 1
ATOM 713 C CA . LEU A 1 86 ? -5.600 11.670 13.382 1.00 75.00 86 LEU A CA 1
ATOM 714 C C . LEU A 1 86 ? -4.350 11.103 12.711 1.00 75.00 86 LEU A C 1
ATOM 716 O O . LEU A 1 86 ? -4.311 9.929 12.356 1.00 75.00 86 LEU A O 1
ATOM 720 N N . VAL A 1 87 ? -3.312 11.923 12.562 1.00 80.00 87 VAL A N 1
ATOM 721 C CA . VAL A 1 87 ? -2.044 11.505 11.951 1.00 80.00 87 VAL A CA 1
ATOM 722 C C . VAL A 1 87 ? -1.375 10.431 12.800 1.00 80.00 87 VAL A C 1
ATOM 724 O O . VAL A 1 87 ? -0.932 9.412 12.272 1.00 80.00 87 VAL A O 1
ATOM 727 N N . LEU A 1 88 ? -1.333 10.639 14.119 1.00 76.62 88 LEU 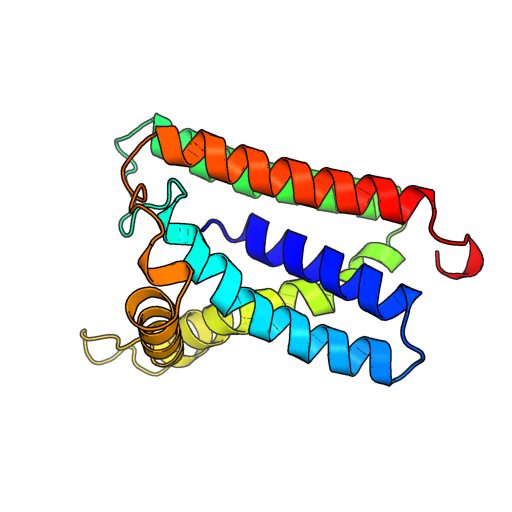A N 1
ATOM 728 C CA . LEU A 1 88 ? -0.766 9.664 15.047 1.00 76.62 88 LEU A CA 1
ATOM 729 C C . LEU A 1 88 ? -1.592 8.378 15.073 1.00 76.62 88 LEU A C 1
ATOM 731 O O . LEU A 1 88 ? -1.022 7.290 15.137 1.00 76.62 88 LEU A O 1
ATOM 735 N N . LEU A 1 89 ? -2.920 8.505 14.991 1.00 76.50 89 LEU A N 1
ATOM 736 C CA . LEU A 1 89 ? -3.817 7.364 14.906 1.00 76.50 89 LEU A CA 1
ATOM 737 C C . LEU A 1 89 ? -3.474 6.537 13.667 1.00 76.50 89 LEU A C 1
ATOM 739 O O . LEU A 1 89 ? -3.076 5.390 13.825 1.00 76.50 89 LEU A O 1
ATOM 743 N N . PHE A 1 90 ? -3.513 7.103 12.462 1.00 85.81 90 PHE A N 1
ATOM 744 C CA . PHE A 1 90 ? -3.387 6.329 11.219 1.00 85.81 90 PHE A CA 1
ATOM 745 C C . PHE A 1 90 ? -1.980 5.803 10.893 1.00 85.81 90 PHE A C 1
ATOM 747 O O . PHE A 1 90 ? -1.805 5.025 9.950 1.00 85.81 90 PHE A O 1
ATOM 754 N N . LEU A 1 91 ? -0.975 6.188 11.681 1.00 90.75 91 LEU A N 1
ATOM 755 C CA . LEU A 1 91 ? 0.405 5.756 11.494 1.00 90.75 91 LEU A CA 1
ATOM 756 C C . LEU A 1 91 ? 0.573 4.236 11.657 1.00 90.75 91 LEU A C 1
ATOM 758 O O . LEU A 1 91 ? 1.378 3.633 10.952 1.00 90.75 91 LEU A O 1
ATOM 762 N N . ILE A 1 92 ? -0.196 3.605 12.550 1.00 94.06 92 ILE A N 1
ATOM 763 C CA . ILE A 1 92 ? -0.072 2.166 12.828 1.00 94.06 92 ILE A CA 1
ATOM 764 C C . ILE A 1 92 ? -0.441 1.350 11.588 1.00 94.06 92 ILE A C 1
ATOM 766 O O . ILE A 1 92 ? 0.337 0.498 11.161 1.00 94.06 92 ILE A O 1
ATOM 770 N N . GLY A 1 93 ? -1.592 1.633 10.978 1.00 95.75 93 GLY A N 1
ATOM 771 C CA . GLY A 1 93 ? -2.031 0.972 9.754 1.00 95.75 93 GLY A CA 1
ATOM 772 C C . GLY A 1 93 ? -1.043 1.185 8.610 1.00 95.75 93 GLY A C 1
ATOM 773 O O . GLY A 1 93 ? -0.662 0.224 7.946 1.00 95.75 93 GLY A O 1
ATOM 774 N N . ALA A 1 94 ? -0.562 2.419 8.422 1.00 94.62 94 ALA A N 1
ATOM 775 C CA . ALA A 1 94 ? 0.420 2.738 7.387 1.00 94.62 94 ALA A CA 1
ATOM 776 C C . ALA A 1 94 ? 1.742 1.967 7.563 1.00 94.62 94 ALA A C 1
ATOM 778 O O . ALA A 1 94 ? 2.249 1.393 6.598 1.00 94.62 94 ALA A O 1
ATOM 779 N N . ILE A 1 95 ? 2.282 1.910 8.787 1.00 95.31 95 ILE A N 1
ATOM 780 C CA . ILE A 1 95 ? 3.513 1.164 9.091 1.00 95.31 95 ILE A CA 1
ATOM 781 C C . ILE A 1 95 ? 3.309 -0.327 8.838 1.00 95.31 95 ILE A C 1
ATOM 783 O O . ILE A 1 95 ? 4.123 -0.944 8.158 1.00 95.31 95 ILE A O 1
ATOM 787 N N . PHE A 1 96 ? 2.226 -0.914 9.354 1.00 97.06 96 PHE A N 1
ATOM 788 C CA . PHE A 1 96 ? 2.004 -2.355 9.228 1.00 97.06 96 PHE A CA 1
ATOM 789 C C . PHE A 1 96 ? 1.724 -2.790 7.784 1.00 97.06 96 PHE A C 1
ATOM 791 O O . PHE A 1 96 ? 2.156 -3.873 7.399 1.00 97.06 96 PHE A O 1
ATOM 798 N N . ALA A 1 97 ? 1.108 -1.938 6.959 1.00 97.00 97 ALA A N 1
ATOM 799 C CA . ALA A 1 97 ? 0.928 -2.197 5.528 1.00 97.00 97 ALA A CA 1
ATOM 800 C C . ALA A 1 97 ? 2.235 -2.181 4.714 1.00 97.00 97 ALA A C 1
ATOM 802 O O . ALA A 1 97 ? 2.284 -2.752 3.626 1.00 97.00 97 ALA A O 1
ATOM 803 N N . ASN A 1 98 ? 3.294 -1.565 5.246 1.00 95.12 98 ASN A N 1
ATOM 804 C CA . ASN A 1 98 ? 4.634 -1.537 4.649 1.00 95.12 98 ASN A CA 1
ATOM 805 C C . ASN A 1 98 ? 5.638 -2.371 5.460 1.00 95.12 98 ASN A C 1
ATOM 807 O O . ASN A 1 98 ? 6.840 -2.308 5.221 1.00 95.12 98 ASN A O 1
ATOM 811 N N . LEU A 1 99 ? 5.182 -3.138 6.457 1.00 94.81 99 LEU A N 1
ATOM 812 C CA . LEU A 1 99 ? 6.087 -3.851 7.355 1.00 94.81 99 LEU A CA 1
ATOM 813 C C . LEU A 1 99 ? 6.890 -4.922 6.614 1.00 94.81 99 LEU A C 1
ATOM 815 O O . LEU A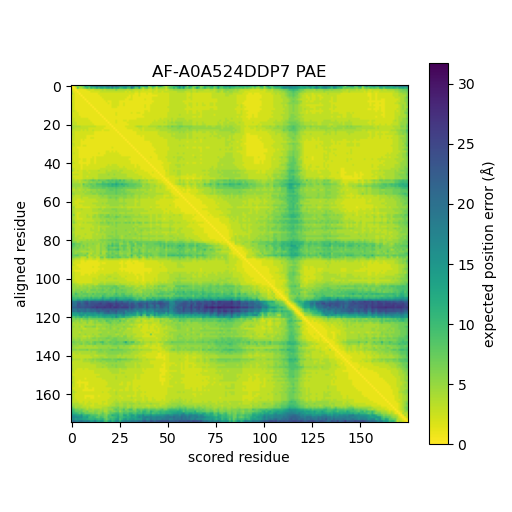 1 99 ? 8.047 -5.137 6.958 1.00 94.81 99 LEU A O 1
ATOM 819 N N . VAL A 1 100 ? 6.306 -5.550 5.588 1.00 91.81 100 VAL A N 1
ATOM 820 C CA . VAL A 1 100 ? 7.025 -6.480 4.705 1.00 91.81 100 VAL A CA 1
ATOM 821 C C . VAL A 1 100 ? 8.220 -5.784 4.053 1.00 91.81 100 VAL A C 1
ATOM 823 O O . VAL A 1 100 ? 9.349 -6.234 4.242 1.00 91.81 100 VAL A O 1
ATOM 826 N N . ASP A 1 101 ? 7.995 -4.641 3.400 1.00 89.12 101 ASP A N 1
ATOM 827 C CA . ASP A 1 101 ? 9.065 -3.843 2.794 1.00 89.12 101 ASP A CA 1
ATOM 828 C C . ASP A 1 101 ? 10.101 -3.404 3.816 1.00 89.12 101 ASP A C 1
ATOM 830 O O . ASP A 1 101 ? 11.298 -3.512 3.569 1.00 89.12 101 ASP A O 1
ATOM 834 N N . ILE A 1 102 ? 9.667 -2.931 4.986 1.00 90.31 102 ILE A N 1
ATOM 835 C CA . ILE A 1 102 ? 10.578 -2.504 6.049 1.00 90.31 102 ILE A CA 1
ATOM 836 C C . ILE A 1 102 ? 11.454 -3.678 6.494 1.00 90.31 102 ILE A C 1
ATOM 838 O O . ILE A 1 102 ? 12.660 -3.508 6.636 1.00 90.31 102 ILE A O 1
ATOM 842 N N . ILE A 1 103 ? 10.901 -4.873 6.699 1.00 88.94 103 ILE A N 1
ATOM 843 C CA . ILE A 1 103 ? 11.691 -6.043 7.100 1.00 88.94 103 ILE A CA 1
ATOM 844 C C . ILE A 1 103 ? 12.664 -6.431 5.976 1.00 88.94 103 ILE A C 1
ATOM 846 O O . ILE A 1 103 ? 13.866 -6.561 6.222 1.00 88.94 103 ILE A O 1
ATOM 850 N N . ASP A 1 104 ? 12.191 -6.553 4.740 1.00 83.44 104 ASP A N 1
ATOM 851 C CA . ASP A 1 104 ? 13.014 -6.986 3.609 1.00 83.44 104 ASP A CA 1
ATOM 852 C C . ASP A 1 104 ? 14.121 -5.973 3.260 1.00 83.44 104 ASP A C 1
ATOM 854 O O . ASP A 1 104 ? 15.287 -6.341 3.063 1.00 83.44 104 ASP A O 1
ATOM 858 N N . TRP A 1 105 ? 13.813 -4.677 3.277 1.00 80.00 105 TRP A N 1
ATOM 859 C CA . TRP A 1 105 ? 14.767 -3.621 2.940 1.00 80.00 105 TRP A CA 1
ATOM 860 C C . TRP A 1 105 ? 15.626 -3.141 4.107 1.00 80.00 105 TRP A C 1
ATOM 862 O O . TRP A 1 105 ? 16.814 -2.876 3.914 1.00 80.00 105 TRP A O 1
ATOM 872 N N . LEU A 1 106 ? 15.067 -2.977 5.305 1.00 82.69 106 LEU A N 1
ATOM 873 C CA . LEU A 1 106 ? 15.821 -2.444 6.441 1.00 82.69 106 LEU A CA 1
ATOM 874 C C . LEU A 1 106 ? 16.555 -3.547 7.194 1.00 82.69 106 LEU A C 1
ATOM 876 O O . LEU A 1 106 ? 17.688 -3.332 7.610 1.00 82.69 106 LEU A O 1
ATOM 880 N N . VAL A 1 107 ? 15.930 -4.710 7.389 1.00 81.25 107 VAL A N 1
ATOM 881 C CA . VAL A 1 107 ? 16.507 -5.790 8.201 1.00 81.25 107 VAL A CA 1
ATOM 882 C C . VAL A 1 107 ? 17.333 -6.711 7.316 1.00 81.25 107 VAL A C 1
ATOM 884 O O . VAL A 1 107 ? 18.550 -6.802 7.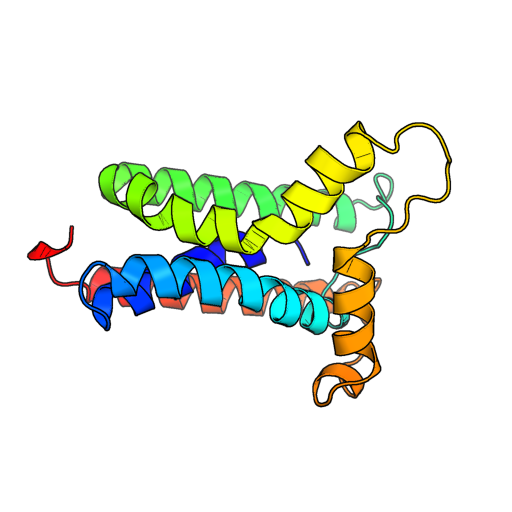492 1.00 81.25 107 VAL A O 1
ATOM 887 N N . PHE A 1 108 ? 16.710 -7.349 6.324 1.00 77.56 108 PHE A N 1
ATOM 888 C CA . PHE A 1 108 ? 17.391 -8.364 5.525 1.00 77.56 108 PHE A CA 1
ATOM 889 C C . PHE A 1 108 ? 18.497 -7.769 4.658 1.00 77.56 108 PHE A C 1
ATOM 891 O O . PHE A 1 108 ? 19.632 -8.224 4.762 1.00 77.56 108 PHE A O 1
ATOM 898 N N . ARG A 1 109 ? 18.257 -6.697 3.894 1.00 74.25 109 ARG A N 1
ATOM 899 C CA . ARG A 1 109 ? 19.340 -6.054 3.120 1.00 74.25 109 ARG A CA 1
ATOM 900 C C . ARG A 1 109 ? 20.459 -5.467 3.987 1.00 74.25 109 ARG A C 1
ATOM 902 O O . ARG A 1 109 ? 21.610 -5.479 3.554 1.00 74.25 109 ARG A O 1
ATOM 909 N N . ALA A 1 110 ? 20.175 -4.939 5.182 1.00 77.06 110 ALA A N 1
ATOM 910 C CA . ALA A 1 110 ? 21.235 -4.395 6.038 1.00 77.06 110 ALA A CA 1
ATOM 911 C C . ALA A 1 110 ? 22.120 -5.496 6.638 1.00 77.06 110 ALA A C 1
ATOM 913 O O . ALA A 1 110 ? 23.333 -5.304 6.743 1.00 77.06 110 ALA A O 1
ATOM 914 N N . ILE A 1 111 ? 21.527 -6.640 6.994 1.00 74.25 111 ILE A N 1
ATOM 915 C CA . ILE A 1 111 ? 22.219 -7.782 7.605 1.00 74.25 111 ILE A 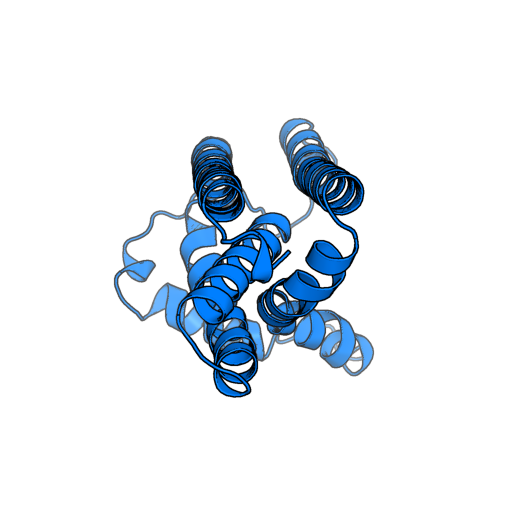CA 1
ATOM 916 C C . ILE A 1 111 ? 22.905 -8.657 6.542 1.00 74.25 111 ILE A C 1
ATOM 918 O O . ILE A 1 111 ? 24.059 -9.045 6.716 1.00 74.25 111 ILE A O 1
ATOM 922 N N . LEU A 1 112 ? 22.235 -8.931 5.420 1.00 69.19 112 LEU A N 1
ATOM 923 C CA . LEU A 1 112 ? 22.673 -9.845 4.354 1.00 69.19 112 LEU A CA 1
ATOM 924 C C . LEU A 1 112 ? 23.519 -9.170 3.268 1.00 69.19 112 LEU A C 1
ATOM 926 O O . LEU A 1 112 ? 23.731 -9.751 2.210 1.00 69.19 112 LEU A O 1
ATOM 930 N N . LYS A 1 113 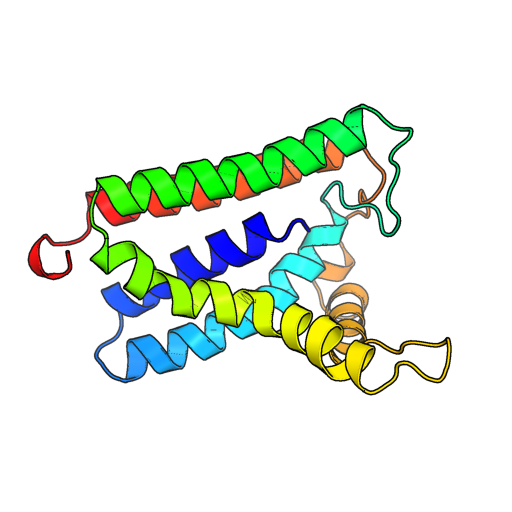? 24.055 -7.972 3.533 1.00 57.19 113 LYS A N 1
ATOM 931 C CA . LYS A 1 113 ? 24.877 -7.128 2.635 1.00 57.19 113 LYS A CA 1
ATOM 932 C C . LYS A 1 113 ? 26.093 -7.812 1.973 1.00 57.19 113 LYS A C 1
ATOM 934 O O . LYS A 1 113 ? 26.875 -7.133 1.309 1.00 57.19 113 LYS A O 1
ATOM 939 N N . LYS A 1 114 ? 26.311 -9.107 2.204 1.00 53.50 114 LYS A N 1
ATOM 940 C CA . LYS A 1 114 ? 27.539 -9.831 1.898 1.00 53.50 114 LYS A CA 1
ATOM 941 C C . LYS A 1 114 ? 27.474 -10.724 0.658 1.00 53.50 114 LYS A C 1
ATOM 943 O O . LYS A 1 114 ? 28.523 -10.890 0.052 1.00 53.50 114 LYS A O 1
ATOM 948 N N . ASP A 1 115 ? 26.301 -11.183 0.222 1.00 52.47 115 ASP A N 1
ATOM 949 C CA . ASP A 1 115 ? 26.169 -11.974 -1.009 1.00 52.47 115 ASP A CA 1
ATOM 950 C C . ASP A 1 115 ? 25.086 -11.381 -1.918 1.00 52.47 115 ASP A C 1
ATOM 952 O O . ASP A 1 115 ? 24.000 -11.017 -1.479 1.00 52.47 115 ASP A O 1
ATOM 956 N N . ARG A 1 116 ? 25.423 -11.201 -3.199 1.00 53.22 116 ARG A N 1
ATOM 957 C CA . ARG A 1 116 ? 24.652 -10.421 -4.188 1.00 53.22 116 ARG A CA 1
ATOM 958 C C . ARG A 1 116 ? 23.346 -11.080 -4.651 1.00 53.22 116 ARG A C 1
ATOM 960 O O . ARG A 1 116 ? 22.668 -10.516 -5.504 1.00 53.22 116 ARG A O 1
ATOM 967 N N . GLU A 1 117 ? 22.978 -12.218 -4.081 1.00 55.06 117 GLU A N 1
ATOM 968 C CA . GLU A 1 117 ? 21.703 -12.893 -4.323 1.00 55.06 117 GLU A CA 1
ATOM 969 C C . GLU A 1 117 ? 20.787 -12.624 -3.127 1.00 55.06 117 GLU A C 1
ATOM 971 O O . GLU A 1 117 ? 20.623 -13.441 -2.224 1.00 55.06 117 GLU A O 1
ATOM 976 N N . VAL A 1 118 ? 20.256 -11.400 -3.066 1.00 56.72 118 VAL A N 1
ATOM 977 C CA . VAL A 1 118 ? 19.311 -11.006 -2.016 1.00 56.72 118 VAL A CA 1
ATOM 978 C C . VAL A 1 118 ? 17.987 -11.716 -2.292 1.00 56.72 118 VAL A C 1
ATOM 980 O O . VAL A 1 118 ? 17.171 -11.233 -3.071 1.00 56.72 118 VAL A O 1
ATOM 983 N N . HIS A 1 119 ? 17.792 -12.874 -1.667 1.00 59.62 119 HIS A N 1
ATOM 984 C CA . HIS A 1 119 ? 16.485 -13.515 -1.576 1.00 59.62 119 HIS A CA 1
ATOM 985 C C . HIS A 1 119 ? 15.592 -12.692 -0.643 1.00 59.62 119 HIS A C 1
ATOM 987 O O . HIS A 1 119 ? 15.897 -12.529 0.543 1.00 59.62 119 HIS A O 1
ATOM 993 N N . TYR A 1 120 ? 14.504 -12.149 -1.182 1.00 67.56 120 TYR A N 1
ATOM 994 C CA . TYR A 1 120 ? 13.497 -11.430 -0.409 1.00 67.56 120 TYR A CA 1
ATOM 995 C C . TYR A 1 120 ? 12.556 -12.444 0.222 1.00 67.56 120 TYR A C 1
ATOM 997 O O . TYR A 1 120 ? 11.597 -12.892 -0.400 1.00 67.56 120 TYR A O 1
ATOM 1005 N N . PHE A 1 121 ? 12.855 -12.834 1.458 1.00 75.94 121 PHE A N 1
ATOM 1006 C CA . PHE A 1 121 ? 12.165 -13.946 2.106 1.00 75.94 121 PHE A CA 1
ATOM 1007 C C . PHE A 1 121 ? 10.641 -13.760 2.149 1.00 75.94 121 PHE A C 1
ATOM 1009 O O . PHE A 1 121 ? 9.893 -14.716 1.944 1.00 75.94 121 PHE A O 1
ATOM 1016 N N . LEU A 1 122 ? 10.168 -12.534 2.400 1.00 82.25 122 LEU A N 1
ATOM 1017 C CA . LEU A 1 122 ? 8.736 -12.256 2.433 1.00 82.25 122 LEU A CA 1
ATOM 1018 C C . LEU A 1 122 ? 8.160 -12.055 1.028 1.00 82.25 122 LEU A C 1
ATOM 1020 O O . LEU A 1 122 ? 7.082 -12.586 0.756 1.00 82.25 122 LEU A O 1
ATOM 1024 N N . HIS A 1 123 ? 8.868 -11.392 0.110 1.00 83.25 123 HIS A N 1
ATOM 1025 C CA . HIS A 1 123 ? 8.370 -11.252 -1.265 1.00 83.25 123 HIS A CA 1
ATOM 1026 C C . HIS A 1 123 ? 8.294 -12.585 -2.024 1.00 83.25 123 HIS A C 1
ATOM 1028 O O . HIS A 1 123 ? 7.367 -12.761 -2.809 1.00 83.25 123 HIS A O 1
ATOM 1034 N N . ASP A 1 124 ? 9.144 -13.575 -1.732 1.00 85.50 124 ASP A N 1
ATOM 1035 C CA . ASP A 1 124 ? 9.023 -14.924 -2.312 1.00 85.50 124 ASP A CA 1
ATOM 1036 C C . ASP A 1 124 ? 7.655 -15.556 -1.971 1.00 85.50 124 ASP A C 1
ATOM 1038 O O . ASP A 1 124 ? 7.023 -16.237 -2.786 1.00 85.50 124 ASP A O 1
ATOM 1042 N N . SER A 1 125 ? 7.148 -15.292 -0.762 1.00 88.31 125 SER A N 1
ATOM 1043 C CA . SER A 1 125 ? 5.819 -15.748 -0.349 1.00 88.31 125 SER A CA 1
ATOM 1044 C C . SER A 1 125 ? 4.682 -14.961 -1.016 1.00 88.31 125 SER A C 1
ATOM 1046 O O . SER A 1 125 ? 3.634 -15.535 -1.318 1.00 88.31 125 SER A O 1
ATOM 1048 N N . ILE A 1 126 ? 4.892 -13.678 -1.320 1.00 87.31 126 ILE A N 1
ATOM 1049 C CA . ILE A 1 126 ? 3.955 -12.856 -2.101 1.00 87.31 126 ILE A CA 1
ATOM 1050 C C . ILE A 1 126 ? 3.888 -13.361 -3.542 1.00 87.31 126 ILE A C 1
ATOM 1052 O O . ILE A 1 126 ? 2.796 -13.540 -4.087 1.00 87.31 126 ILE A O 1
ATOM 1056 N N . ASP A 1 127 ? 5.038 -13.660 -4.139 1.00 87.38 127 ASP A N 1
ATOM 1057 C CA . ASP A 1 127 ? 5.148 -14.206 -5.487 1.00 87.38 127 ASP A CA 1
ATOM 1058 C C . ASP A 1 127 ? 4.394 -15.531 -5.607 1.00 87.38 127 ASP A C 1
ATOM 1060 O O . ASP A 1 127 ? 3.630 -15.724 -6.558 1.00 87.38 127 ASP A O 1
ATOM 1064 N N . PHE A 1 128 ? 4.483 -16.395 -4.589 1.00 89.56 128 PHE A N 1
ATOM 1065 C CA . PHE A 1 128 ? 3.665 -17.604 -4.514 1.00 89.56 128 PHE A CA 1
ATOM 1066 C C . PHE A 1 128 ? 2.160 -17.295 -4.571 1.00 89.56 128 PHE A C 1
ATOM 1068 O O . PHE A 1 128 ? 1.448 -17.896 -5.380 1.00 89.56 128 PHE A O 1
ATOM 1075 N N . ILE A 1 129 ? 1.658 -16.350 -3.764 1.00 88.31 129 ILE A N 1
ATOM 1076 C CA . ILE A 1 129 ? 0.235 -15.959 -3.793 1.00 88.31 129 ILE A CA 1
ATOM 1077 C C . ILE A 1 129 ? -0.147 -15.459 -5.188 1.00 88.31 129 ILE A C 1
ATOM 1079 O O . ILE A 1 129 ? -1.123 -15.916 -5.786 1.00 88.31 129 ILE A O 1
ATOM 1083 N N . ARG A 1 130 ? 0.669 -14.564 -5.735 1.00 88.19 130 ARG A N 1
ATOM 1084 C CA . ARG A 1 130 ? 0.466 -13.900 -7.020 1.00 88.19 130 ARG A CA 1
ATOM 1085 C C . ARG A 1 130 ? 0.492 -14.857 -8.218 1.00 88.19 130 ARG A C 1
ATOM 1087 O O . ARG A 1 130 ? -0.066 -14.540 -9.273 1.00 88.19 130 ARG A O 1
ATOM 1094 N N . GLU A 1 131 ? 1.171 -15.994 -8.106 1.00 91.00 131 GLU A N 1
ATOM 1095 C CA . GLU A 1 131 ? 1.341 -16.967 -9.192 1.00 91.00 131 GLU A CA 1
ATOM 1096 C C . GLU A 1 131 ? 0.520 -18.242 -9.036 1.00 91.00 131 GLU A C 1
ATOM 1098 O O . GLU A 1 131 ? 0.306 -18.944 -10.028 1.00 91.00 131 GLU A O 1
ATOM 1103 N N . LYS A 1 132 ? 0.070 -18.567 -7.821 1.00 92.44 132 LYS A N 1
ATOM 1104 C CA . LYS A 1 132 ? -0.597 -19.843 -7.530 1.00 92.44 132 LYS A CA 1
ATOM 1105 C C . LYS A 1 132 ? -2.019 -19.698 -7.010 1.00 92.44 132 LYS A C 1
ATOM 1107 O O . LYS A 1 132 ? -2.759 -20.677 -7.075 1.00 92.44 132 LYS A O 1
ATOM 1112 N N . ILE A 1 133 ? -2.423 -18.524 -6.522 1.00 92.44 133 ILE A N 1
ATOM 1113 C CA . ILE A 1 133 ? -3.728 -18.340 -5.877 1.00 92.44 133 ILE A CA 1
ATOM 1114 C C . ILE A 1 133 ? -4.664 -17.510 -6.774 1.00 92.44 133 ILE A C 1
ATOM 1116 O O . ILE A 1 133 ? -4.393 -16.337 -7.042 1.00 92.44 133 ILE A O 1
ATOM 1120 N N . PRO A 1 134 ? -5.792 -18.074 -7.246 1.00 88.81 134 PRO A N 1
ATOM 1121 C CA . PRO A 1 134 ? -6.854 -17.294 -7.878 1.00 88.81 134 PRO A CA 1
ATOM 1122 C C . PRO A 1 134 ? -7.463 -16.278 -6.891 1.00 88.81 134 PRO A C 1
ATOM 1124 O O . PRO A 1 134 ? -7.592 -16.594 -5.709 1.00 88.81 134 PRO A O 1
ATOM 1127 N N . PRO A 1 135 ? -7.881 -15.078 -7.336 1.00 89.62 135 PRO A N 1
ATOM 1128 C CA . PRO A 1 135 ? -7.982 -14.633 -8.728 1.00 89.62 135 PRO A CA 1
ATOM 1129 C C . PRO A 1 135 ? -6.685 -14.033 -9.297 1.00 89.62 135 PRO A C 1
ATOM 1131 O O . PRO A 1 135 ? -6.652 -13.676 -10.473 1.00 89.62 135 PRO A O 1
ATOM 1134 N N . PHE A 1 136 ? -5.614 -13.926 -8.504 1.00 90.44 136 PHE A N 1
ATOM 1135 C CA . PHE A 1 136 ? -4.390 -13.208 -8.886 1.00 90.44 136 PHE A CA 1
ATOM 1136 C C . PHE A 1 136 ? -3.664 -13.829 -10.084 1.00 90.44 136 PHE A C 1
ATOM 1138 O O . PHE A 1 136 ? -3.007 -13.129 -10.853 1.00 90.44 136 PHE A O 1
ATOM 1145 N N . THR A 1 137 ? -3.861 -15.128 -10.314 1.00 91.75 137 THR A N 1
ATOM 1146 C CA . THR A 1 137 ? -3.358 -15.842 -11.495 1.00 91.75 137 THR A CA 1
ATOM 1147 C C . THR A 1 137 ? -3.966 -15.374 -12.817 1.00 91.75 137 THR A C 1
ATOM 1149 O O . THR A 1 137 ? -3.393 -15.638 -13.869 1.00 91.75 137 THR A O 1
ATOM 1152 N N . TRP A 1 138 ? -5.135 -14.729 -12.791 1.00 93.12 138 TRP A N 1
ATOM 1153 C CA . TRP A 1 138 ? -5.855 -14.284 -13.993 1.00 93.12 138 TRP A CA 1
ATOM 1154 C C . TRP A 1 138 ? -5.636 -12.805 -14.315 1.00 93.12 138 TRP A C 1
ATOM 1156 O O . TRP A 1 138 ? -6.114 -12.322 -15.340 1.00 93.12 138 TRP A O 1
ATOM 1166 N N . ILE A 1 139 ? -4.934 -12.082 -13.443 1.00 92.75 139 ILE A N 1
ATOM 1167 C CA . ILE A 1 139 ? -4.691 -10.652 -13.606 1.00 92.75 139 ILE A CA 1
ATOM 1168 C C . ILE A 1 139 ? -3.612 -10.450 -14.677 1.00 92.75 139 ILE A C 1
ATOM 1170 O O . ILE A 1 139 ? -2.563 -11.100 -14.619 1.00 92.75 139 ILE A O 1
ATOM 1174 N N . PRO A 1 140 ? -3.841 -9.566 -15.664 1.00 93.88 140 PRO A N 1
ATOM 1175 C CA . PRO A 1 140 ? -2.849 -9.299 -16.692 1.00 93.88 140 PRO A CA 1
ATOM 1176 C C . PRO A 1 140 ? -1.625 -8.586 -16.104 1.00 93.88 140 PRO A C 1
ATOM 1178 O O . PRO A 1 140 ? -1.746 -7.792 -15.174 1.00 93.88 140 PRO A O 1
ATOM 1181 N N . ASN A 1 141 ? -0.449 -8.859 -16.673 1.00 93.88 141 ASN A N 1
ATOM 1182 C CA . ASN A 1 141 ? 0.795 -8.202 -16.282 1.00 93.88 141 ASN A CA 1
ATOM 1183 C C . ASN A 1 141 ? 1.028 -6.944 -17.134 1.00 93.88 141 ASN A C 1
ATOM 1185 O O . ASN A 1 141 ? 1.386 -7.050 -18.304 1.00 93.88 141 ASN A O 1
ATOM 1189 N N . TRP A 1 142 ? 0.812 -5.776 -16.539 1.00 95.00 142 TRP A N 1
ATOM 1190 C CA . TRP A 1 142 ? 0.966 -4.438 -17.109 1.00 95.00 142 TRP A CA 1
ATOM 1191 C C . TRP A 1 142 ? 2.047 -3.612 -16.394 1.00 95.00 142 TRP A C 1
ATOM 1193 O O . TRP A 1 142 ? 2.106 -2.402 -16.599 1.00 95.00 142 TRP A O 1
ATOM 1203 N N . ASN A 1 143 ? 2.937 -4.251 -15.624 1.00 91.25 143 ASN A N 1
ATOM 1204 C CA . ASN A 1 143 ? 4.000 -3.599 -14.839 1.00 91.25 143 ASN A CA 1
ATOM 1205 C C . ASN A 1 143 ? 4.874 -2.619 -15.630 1.00 91.25 143 ASN A C 1
ATOM 1207 O O . ASN A 1 143 ? 5.389 -1.657 -15.072 1.00 91.25 143 ASN A O 1
ATOM 1211 N N . GLN A 1 144 ? 5.036 -2.856 -16.930 1.00 91.88 144 GLN A N 1
ATOM 1212 C CA . GLN A 1 144 ? 5.848 -2.034 -17.832 1.00 91.88 144 GLN A CA 1
ATOM 1213 C C . GLN A 1 144 ? 5.003 -1.276 -18.867 1.00 91.88 144 GLN A C 1
ATOM 1215 O O . GLN A 1 144 ? 5.537 -0.647 -19.776 1.00 91.88 144 GLN A O 1
ATOM 1220 N N . GLU A 1 145 ? 3.676 -1.336 -18.762 1.00 94.69 145 GLU A N 1
ATOM 1221 C CA . GLU A 1 145 ? 2.769 -0.689 -19.701 1.00 94.69 145 GLU A CA 1
ATOM 1222 C C . GLU A 1 145 ? 2.169 0.581 -19.094 1.00 94.69 145 GLU A C 1
ATOM 1224 O O . GLU A 1 145 ? 1.533 0.535 -18.043 1.00 94.69 145 GLU A O 1
ATOM 1229 N N . TYR A 1 146 ? 2.254 1.716 -19.795 1.00 94.50 146 TYR A N 1
ATOM 1230 C CA . TYR A 1 146 ? 1.713 2.992 -19.300 1.00 94.50 146 TYR A CA 1
ATOM 1231 C C . TYR A 1 146 ? 0.211 2.961 -18.987 1.00 94.50 146 TYR A C 1
ATOM 1233 O O . TYR A 1 146 ? -0.265 3.745 -18.172 1.00 94.50 146 TYR A O 1
ATOM 1241 N N . LYS A 1 147 ? -0.559 2.039 -19.578 1.00 94.56 147 LYS A N 1
ATOM 1242 C CA . LYS A 1 147 ? -1.976 1.856 -19.224 1.00 94.56 147 LYS A CA 1
ATOM 1243 C C . LYS A 1 147 ? -2.170 1.395 -17.770 1.00 94.56 147 LYS A C 1
ATOM 1245 O O . LYS A 1 147 ? -3.218 1.671 -17.192 1.00 94.56 147 LYS A O 1
ATOM 1250 N N . GLY A 1 148 ? -1.159 0.769 -17.160 1.00 94.50 148 GLY A N 1
ATOM 1251 C CA . GLY A 1 148 ? -1.137 0.431 -15.737 1.00 94.50 148 GLY A CA 1
ATOM 1252 C C . GLY A 1 148 ? -1.200 1.662 -14.824 1.00 94.50 148 GLY A C 1
ATOM 1253 O O . GLY A 1 148 ? -1.730 1.565 -13.720 1.00 94.50 148 GLY A O 1
ATOM 1254 N N . ILE A 1 149 ? -0.773 2.841 -15.302 1.00 94.75 149 ILE A N 1
ATOM 1255 C CA . ILE A 1 149 ? -0.901 4.115 -14.572 1.00 94.75 149 ILE A CA 1
ATOM 1256 C C . ILE A 1 149 ? -2.377 4.431 -14.318 1.00 94.75 149 ILE A C 1
ATOM 1258 O O . ILE A 1 149 ? -2.742 4.868 -13.232 1.00 94.75 149 ILE A O 1
ATOM 1262 N N . ILE A 1 150 ? -3.246 4.187 -15.307 1.00 95.06 150 ILE A N 1
ATOM 1263 C CA . ILE A 1 150 ? -4.686 4.469 -15.197 1.00 95.06 150 ILE A CA 1
ATOM 1264 C C . ILE A 1 150 ? -5.302 3.620 -14.085 1.00 95.06 150 ILE A C 1
ATOM 1266 O O . ILE A 1 150 ? -6.098 4.118 -13.291 1.00 95.06 150 ILE A O 1
ATOM 1270 N N . ILE A 1 151 ? -4.913 2.348 -14.018 1.00 95.00 151 ILE A N 1
ATOM 1271 C CA . ILE A 1 151 ? -5.379 1.417 -12.993 1.00 95.00 151 ILE A CA 1
ATOM 1272 C C . ILE A 1 151 ? -4.920 1.858 -11.606 1.00 95.00 151 ILE A C 1
ATOM 1274 O O . ILE A 1 151 ? -5.733 1.926 -10.686 1.00 95.00 151 ILE A O 1
ATOM 1278 N N . GLU A 1 152 ? -3.641 2.187 -11.449 1.00 92.88 152 GLU A N 1
ATOM 1279 C CA . GLU A 1 152 ? -3.105 2.626 -10.163 1.00 92.88 152 GLU A CA 1
ATOM 1280 C C . GLU A 1 152 ? -3.735 3.947 -9.710 1.00 92.88 152 GLU A C 1
ATOM 1282 O O . GLU A 1 152 ? -4.222 4.041 -8.584 1.00 92.88 152 GLU A O 1
ATOM 1287 N N . ALA A 1 153 ? -3.835 4.933 -10.605 1.00 93.62 153 ALA A N 1
ATOM 1288 C 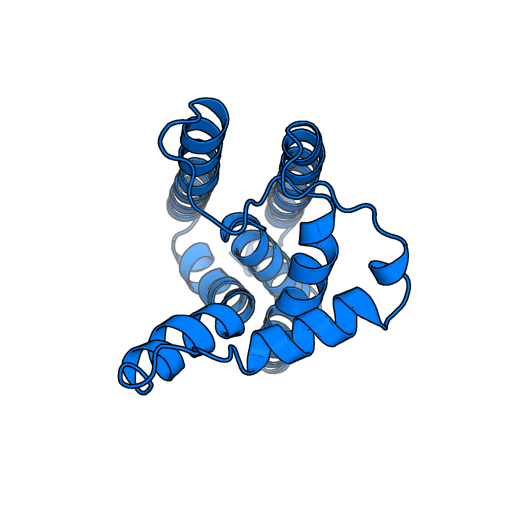CA . ALA A 1 153 ? -4.512 6.198 -10.337 1.00 93.62 153 ALA A CA 1
ATOM 1289 C C . ALA A 1 153 ? -5.974 5.986 -9.916 1.00 93.62 153 ALA A C 1
ATOM 1291 O O . ALA A 1 153 ? -6.455 6.639 -8.987 1.00 93.62 153 ALA A O 1
ATOM 1292 N N . PHE A 1 154 ? -6.681 5.059 -10.566 1.00 95.12 154 PHE A N 1
ATOM 1293 C CA . PHE A 1 154 ? -8.052 4.702 -10.216 1.00 95.12 154 PHE A CA 1
ATOM 1294 C C . PHE A 1 154 ? -8.146 4.082 -8.816 1.00 95.12 154 PHE A C 1
ATOM 1296 O O . PHE A 1 154 ? -8.977 4.520 -8.018 1.00 95.12 154 PHE A O 1
ATOM 1303 N N . ILE A 1 155 ? -7.270 3.127 -8.483 1.00 94.62 155 ILE A N 1
ATOM 1304 C CA . ILE A 1 155 ? -7.224 2.499 -7.153 1.00 94.62 155 ILE A CA 1
ATOM 1305 C C . ILE A 1 155 ? -6.924 3.547 -6.076 1.00 94.62 155 ILE A C 1
ATOM 1307 O O . ILE A 1 155 ? -7.682 3.660 -5.112 1.00 94.62 155 ILE A O 1
ATOM 1311 N N . ILE A 1 156 ? -5.880 4.362 -6.263 1.00 93.62 156 ILE A N 1
ATOM 1312 C CA . ILE A 1 156 ? -5.514 5.447 -5.340 1.00 93.62 156 ILE A CA 1
ATOM 1313 C C . ILE A 1 156 ? -6.701 6.392 -5.137 1.00 93.62 156 ILE A C 1
ATOM 1315 O O . ILE A 1 156 ? -7.039 6.714 -3.999 1.00 93.62 156 ILE A O 1
ATOM 1319 N N . THR A 1 157 ? -7.380 6.788 -6.218 1.00 93.75 157 THR A N 1
ATOM 1320 C CA . THR A 1 157 ? -8.546 7.680 -6.152 1.00 93.75 157 THR A CA 1
ATOM 1321 C C . THR A 1 157 ? -9.685 7.062 -5.343 1.00 93.75 157 THR A C 1
ATOM 1323 O O . THR A 1 157 ? -10.261 7.738 -4.493 1.00 93.75 157 THR A O 1
ATOM 1326 N N . ILE A 1 158 ? -10.003 5.780 -5.548 1.00 95.69 158 ILE A N 1
ATOM 1327 C CA . ILE A 1 158 ? -11.051 5.089 -4.780 1.00 95.69 158 ILE A CA 1
ATOM 1328 C C . ILE A 1 158 ? -10.702 5.034 -3.295 1.00 95.69 158 ILE A C 1
ATOM 1330 O O . ILE A 1 158 ? -11.548 5.356 -2.455 1.00 95.69 158 ILE A O 1
ATOM 1334 N N . ILE A 1 159 ? -9.473 4.638 -2.956 1.00 94.69 159 ILE A N 1
ATOM 1335 C CA . ILE A 1 159 ? -9.039 4.543 -1.557 1.00 94.69 159 ILE A CA 1
ATOM 1336 C C . ILE A 1 159 ? -9.099 5.933 -0.915 1.00 94.69 159 ILE A C 1
ATOM 1338 O O . ILE A 1 159 ? -9.630 6.090 0.183 1.00 94.69 159 ILE A O 1
ATOM 1342 N N . TRP A 1 160 ? -8.656 6.964 -1.633 1.00 91.38 160 TRP A N 1
ATOM 1343 C CA . TRP A 1 160 ? -8.708 8.343 -1.166 1.00 91.38 160 TRP A CA 1
ATOM 1344 C C . TRP A 1 160 ? -10.131 8.838 -0.910 1.00 91.38 160 TRP A C 1
ATOM 1346 O O . TRP A 1 160 ? -10.423 9.380 0.155 1.00 91.38 160 TRP A O 1
ATOM 1356 N N . LEU A 1 161 ? -11.043 8.624 -1.861 1.00 93.00 161 LEU A N 1
ATOM 1357 C CA . LEU A 1 161 ? -12.453 8.975 -1.701 1.00 93.00 161 LEU A CA 1
ATOM 1358 C C . LEU A 1 161 ? -13.087 8.218 -0.532 1.00 93.00 161 LEU A C 1
ATOM 1360 O O . LEU A 1 161 ? -13.901 8.791 0.186 1.00 93.00 161 LEU A O 1
ATOM 1364 N N . THR A 1 162 ? -12.675 6.971 -0.297 1.00 94.44 162 THR A N 1
ATOM 1365 C CA . THR A 1 162 ? -13.120 6.180 0.858 1.00 94.44 162 THR A CA 1
ATOM 1366 C C . THR A 1 162 ? -12.670 6.817 2.171 1.00 94.44 162 THR A C 1
ATOM 1368 O O . THR A 1 162 ? -13.483 6.948 3.086 1.00 94.44 162 THR A O 1
ATOM 1371 N N . ILE A 1 163 ? -11.417 7.278 2.263 1.00 91.56 163 ILE A N 1
ATOM 1372 C CA . ILE A 1 163 ? -10.911 8.013 3.434 1.00 91.56 163 ILE A CA 1
ATOM 1373 C C . ILE A 1 163 ? -11.726 9.293 3.640 1.00 91.56 163 ILE A C 1
ATOM 1375 O O . ILE A 1 163 ? -12.266 9.503 4.724 1.00 91.56 163 ILE A O 1
ATOM 1379 N N . LEU A 1 164 ? -11.865 10.123 2.600 1.00 89.62 164 LEU A N 1
ATOM 1380 C CA . LEU A 1 164 ? -12.597 11.390 2.684 1.00 89.62 164 LEU A CA 1
ATOM 1381 C C . LEU A 1 164 ? -14.050 11.182 3.106 1.00 89.62 164 LEU A C 1
ATOM 1383 O O . LEU A 1 164 ? -14.541 11.878 3.992 1.00 89.62 164 LEU A O 1
ATOM 1387 N N . PHE A 1 165 ? -14.741 10.229 2.483 1.00 91.88 165 PHE A N 1
ATOM 1388 C CA . PHE A 1 165 ? -16.112 9.895 2.836 1.00 91.88 165 PHE A CA 1
ATOM 1389 C C . PHE A 1 165 ? -16.180 9.471 4.302 1.00 91.88 165 PHE A C 1
ATOM 1391 O O . PHE A 1 165 ? -16.902 10.078 5.083 1.00 91.88 165 PHE A O 1
ATOM 1398 N N . THR A 1 166 ? -15.361 8.505 4.711 1.00 90.12 166 THR A N 1
ATOM 1399 C CA . THR A 1 166 ? -15.441 7.942 6.062 1.00 90.12 166 THR A CA 1
ATOM 1400 C C . THR A 1 166 ? -15.114 8.967 7.147 1.00 90.12 166 THR A C 1
ATOM 1402 O O . THR A 1 166 ? -15.802 9.010 8.164 1.00 90.12 166 THR A O 1
ATOM 1405 N N . LEU A 1 167 ? -14.130 9.843 6.924 1.00 85.81 167 LEU A N 1
ATOM 1406 C CA . LEU A 1 167 ? -13.792 10.911 7.869 1.00 85.81 167 LEU A CA 1
ATOM 1407 C C . LEU A 1 167 ? -14.918 11.942 8.023 1.00 85.81 167 LEU A C 1
ATOM 1409 O O . LEU A 1 167 ? -15.145 12.417 9.130 1.00 85.81 167 LEU A O 1
ATOM 1413 N N . ASN A 1 168 ? -15.663 12.248 6.956 1.00 85.44 168 ASN A N 1
ATOM 1414 C CA . ASN A 1 168 ? -16.808 13.164 7.031 1.00 85.44 168 ASN A CA 1
ATOM 1415 C C . ASN A 1 168 ? -18.000 12.590 7.819 1.00 85.44 168 ASN A C 1
ATOM 1417 O O . ASN A 1 168 ? -18.824 13.357 8.312 1.00 85.44 168 ASN A O 1
ATOM 1421 N N . PHE A 1 169 ? -18.101 11.264 7.941 1.00 83.06 169 PHE A N 1
ATOM 1422 C CA . PHE A 1 169 ? -19.169 10.587 8.690 1.00 83.06 169 PHE A CA 1
ATOM 1423 C C . PHE A 1 169 ? -18.715 10.043 10.048 1.00 83.06 169 PHE A C 1
ATOM 1425 O O . PHE A 1 169 ? -19.518 9.446 10.769 1.00 83.06 169 PHE A O 1
ATOM 1432 N N . MET A 1 170 ? -17.446 10.232 10.418 1.00 79.50 170 MET A N 1
ATOM 1433 C CA . MET A 1 170 ? -16.937 9.769 11.701 1.00 79.50 170 MET A CA 1
ATOM 1434 C C . MET A 1 170 ? -17.542 10.623 12.831 1.00 79.50 170 MET A C 1
ATOM 1436 O O . MET A 1 170 ? -17.543 11.853 12.730 1.00 79.50 170 MET A O 1
ATOM 1440 N N . PRO A 1 171 ? -18.073 10.017 13.913 1.00 74.00 171 PRO A N 1
ATOM 1441 C CA . PRO A 1 171 ? -18.613 10.789 15.025 1.00 74.00 171 PRO A CA 1
ATOM 1442 C C . PRO A 1 171 ? -17.528 11.691 15.618 1.00 74.00 171 PRO A C 1
ATOM 1444 O O . PRO A 1 171 ? -16.408 11.240 15.845 1.00 74.00 171 PRO A O 1
ATOM 1447 N N . THR A 1 172 ? -17.876 12.935 15.952 1.00 69.81 172 THR A N 1
ATOM 1448 C CA . THR A 1 172 ? -16.955 13.935 16.531 1.00 69.81 172 THR A CA 1
ATOM 1449 C C . THR A 1 172 ? -16.249 13.468 17.799 1.00 69.81 172 THR A C 1
ATOM 1451 O O . THR A 1 172 ? -15.243 14.034 18.183 1.00 69.81 172 THR A O 1
ATOM 1454 N N . ASN A 1 173 ? -16.774 12.435 18.453 1.00 67.12 173 ASN A N 1
ATOM 1455 C CA . ASN A 1 173 ? -16.243 11.884 19.695 1.00 67.12 173 ASN A CA 1
ATOM 1456 C C . ASN A 1 173 ? -15.018 10.973 19.460 1.00 67.12 173 ASN A C 1
ATOM 1458 O O . ASN A 1 173 ? -14.414 10.515 20.426 1.00 67.12 173 ASN A O 1
ATOM 1462 N N . PHE A 1 174 ? -14.704 10.664 18.195 1.00 60.66 174 PHE A N 1
ATOM 1463 C CA . PHE A 1 174 ? -13.513 9.922 17.764 1.00 60.66 174 PHE A CA 1
ATOM 1464 C C . PHE A 1 174 ? -12.393 10.831 17.227 1.00 60.66 174 PHE A C 1
ATOM 1466 O O . PHE A 1 174 ? -11.278 10.345 17.034 1.00 60.66 174 PHE A O 1
ATOM 1473 N N . LEU A 1 175 ? -12.695 12.111 16.973 1.00 56.31 175 LEU A N 1
ATOM 1474 C CA . LEU A 1 175 ? -11.766 13.148 16.509 1.00 56.31 175 LEU A CA 1
ATOM 1475 C C . LEU A 1 175 ? -11.219 13.932 17.707 1.00 56.31 175 LEU A C 1
ATOM 1477 O O . LEU A 1 175 ? -9.997 14.198 17.714 1.00 56.31 175 LEU A O 1
#